Protein AF-A0A8T5BY74-F1 (afdb_monomer_lite)

pLDDT: mean 81.51, std 11.39, range [43.44, 98.25]

Structure (mmCIF, N/CA/C/O backbone):
data_AF-A0A8T5BY74-F1
#
_entry.id   AF-A0A8T5BY74-F1
#
loop_
_atom_site.group_PDB
_atom_site.id
_atom_site.type_symbol
_atom_site.label_atom_id
_atom_site.label_alt_id
_atom_site.label_comp_id
_atom_site.label_asym_id
_atom_site.label_entity_id
_atom_site.label_seq_id
_atom_site.pdbx_PDB_ins_code
_atom_site.Cartn_x
_atom_site.Cartn_y
_atom_site.Cartn_z
_atom_site.occupancy
_atom_site.B_iso_or_equiv
_atom_site.auth_seq_id
_atom_site.auth_comp_id
_atom_site.auth_asym_id
_atom_site.auth_atom_id
_atom_site.pdbx_PDB_model_num
ATOM 1 N N . MET A 1 1 ? 31.530 -1.130 -23.201 1.00 43.44 1 MET A N 1
ATOM 2 C CA . MET A 1 1 ? 31.384 -1.283 -21.734 1.00 43.44 1 MET A CA 1
ATOM 3 C C . MET A 1 1 ? 31.550 0.084 -21.068 1.00 43.44 1 MET A C 1
ATOM 5 O O . MET A 1 1 ? 32.657 0.425 -20.696 1.00 43.44 1 MET A O 1
ATOM 9 N N . ALA A 1 2 ? 30.487 0.892 -20.989 1.00 47.28 2 ALA A N 1
ATOM 10 C CA . ALA A 1 2 ? 30.452 2.172 -20.257 1.00 47.28 2 ALA A CA 1
ATOM 11 C C . ALA A 1 2 ? 28.997 2.689 -20.201 1.00 47.28 2 ALA A C 1
ATOM 13 O O . ALA A 1 2 ? 28.669 3.710 -20.785 1.00 47.28 2 ALA A O 1
ATOM 14 N N . CYS A 1 3 ? 28.079 1.922 -19.606 1.00 51.38 3 CYS A N 1
ATOM 15 C CA . CYS A 1 3 ? 26.675 2.336 -19.455 1.00 51.38 3 CYS A CA 1
ATOM 16 C C . CYS A 1 3 ? 26.041 1.617 -18.252 1.00 51.38 3 CYS A C 1
ATOM 18 O O . CYS A 1 3 ? 25.135 0.809 -18.388 1.00 51.38 3 CYS A O 1
ATOM 20 N N . LYS A 1 4 ? 26.619 1.789 -17.059 1.00 53.38 4 LYS A N 1
ATOM 21 C CA . LYS A 1 4 ? 26.034 1.299 -15.788 1.00 53.38 4 LYS A CA 1
ATOM 22 C C . LYS A 1 4 ? 25.984 2.391 -14.717 1.00 53.38 4 LYS A C 1
ATOM 24 O O . LYS A 1 4 ? 25.141 2.353 -13.830 1.00 53.38 4 LYS A O 1
ATOM 29 N N . THR A 1 5 ? 26.841 3.401 -14.845 1.00 56.97 5 THR A N 1
ATOM 30 C CA . THR A 1 5 ? 26.922 4.566 -13.963 1.00 56.97 5 THR A CA 1
ATOM 31 C C . THR A 1 5 ? 25.693 5.490 -13.970 1.00 56.97 5 THR A C 1
ATOM 33 O O . THR A 1 5 ? 25.356 5.949 -12.881 1.00 56.97 5 THR A O 1
ATOM 36 N N . PRO A 1 6 ? 24.960 5.742 -15.082 1.00 63.72 6 PRO A N 1
ATOM 37 C CA . PRO A 1 6 ? 23.788 6.622 -15.013 1.00 63.72 6 PRO A CA 1
ATOM 38 C C . PRO A 1 6 ? 22.582 5.941 -14.346 1.00 63.72 6 PRO A C 1
ATOM 40 O O . PRO A 1 6 ? 21.862 6.579 -13.588 1.00 63.72 6 PRO A O 1
ATOM 43 N N . ILE A 1 7 ? 22.398 4.632 -14.554 1.00 63.94 7 ILE A N 1
ATOM 44 C CA . ILE A 1 7 ? 21.253 3.869 -14.024 1.00 63.94 7 ILE A CA 1
ATOM 45 C C . ILE A 1 7 ? 21.339 3.744 -12.497 1.00 63.94 7 ILE A C 1
ATOM 47 O O . ILE A 1 7 ? 20.352 3.976 -11.806 1.00 63.94 7 ILE A O 1
ATOM 51 N N . ILE A 1 8 ? 22.522 3.431 -11.956 1.00 68.75 8 ILE A N 1
ATOM 52 C CA . ILE A 1 8 ? 22.713 3.290 -10.503 1.00 68.75 8 ILE A CA 1
ATOM 53 C C . ILE A 1 8 ? 22.487 4.628 -9.792 1.00 68.75 8 ILE A C 1
ATOM 55 O O . ILE A 1 8 ? 21.846 4.656 -8.746 1.00 68.75 8 ILE A O 1
ATOM 59 N N . LEU A 1 9 ? 22.967 5.735 -10.369 1.00 72.81 9 LEU A N 1
ATOM 60 C CA . LEU A 1 9 ? 22.796 7.066 -9.789 1.00 72.81 9 LEU A CA 1
ATOM 61 C C . LEU A 1 9 ? 21.322 7.503 -9.790 1.00 72.81 9 LEU A C 1
ATOM 63 O O . LEU A 1 9 ? 20.837 8.007 -8.781 1.00 72.81 9 LEU A O 1
ATOM 67 N N . VAL A 1 10 ? 20.598 7.248 -10.886 1.00 71.19 10 VAL A N 1
ATOM 68 C CA . VAL A 1 10 ? 19.154 7.520 -10.989 1.00 71.19 10 VAL A CA 1
ATOM 69 C C . VAL A 1 10 ? 18.355 6.651 -10.016 1.00 71.19 10 VAL A C 1
ATOM 71 O O . VAL A 1 10 ? 17.461 7.155 -9.344 1.00 71.19 10 VAL A O 1
ATOM 74 N N . ALA A 1 11 ? 18.699 5.369 -9.877 1.00 73.56 11 ALA A N 1
ATOM 75 C CA . ALA A 1 11 ? 18.045 4.477 -8.924 1.00 73.56 11 ALA A CA 1
ATOM 76 C C . ALA A 1 11 ? 18.277 4.915 -7.467 1.00 73.56 11 ALA A C 1
A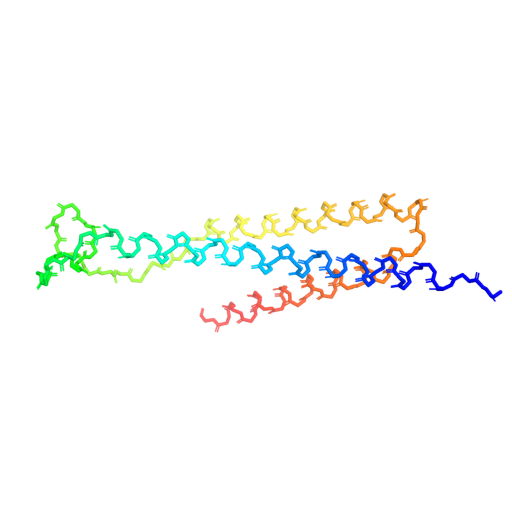TOM 78 O O . ALA A 1 11 ? 17.344 4.894 -6.668 1.00 73.56 11 ALA A O 1
ATOM 79 N N . LEU A 1 12 ? 19.496 5.349 -7.122 1.00 78.94 12 LEU A N 1
ATOM 80 C CA . LEU A 1 12 ? 19.809 5.872 -5.788 1.00 78.94 12 LEU A CA 1
ATOM 81 C C . LEU A 1 12 ? 19.064 7.178 -5.492 1.00 78.94 12 LEU A C 1
ATOM 83 O O . LEU A 1 12 ? 18.553 7.342 -4.386 1.00 78.94 12 LEU A O 1
ATOM 87 N N . ALA A 1 13 ? 18.981 8.082 -6.470 1.00 81.00 13 ALA A N 1
ATOM 88 C CA . ALA A 1 13 ? 18.226 9.323 -6.341 1.00 81.00 13 ALA A CA 1
ATOM 89 C C . ALA A 1 13 ? 16.727 9.044 -6.143 1.00 81.00 13 ALA A C 1
ATOM 91 O O . ALA A 1 13 ? 16.139 9.545 -5.190 1.00 81.00 13 ALA A O 1
ATOM 92 N N . ALA A 1 14 ? 16.138 8.159 -6.954 1.00 77.12 14 ALA A N 1
ATOM 93 C CA . ALA A 1 14 ? 14.734 7.772 -6.827 1.00 77.12 14 ALA A CA 1
ATOM 94 C C . ALA A 1 14 ? 14.431 7.088 -5.481 1.00 77.12 14 ALA A C 1
ATOM 96 O O . ALA A 1 14 ? 13.391 7.337 -4.873 1.00 77.12 14 ALA A O 1
ATOM 97 N N . LEU A 1 15 ? 15.346 6.250 -4.980 1.00 85.94 15 LEU A N 1
ATOM 98 C CA . LEU A 1 15 ? 15.229 5.646 -3.650 1.00 85.94 15 LEU A CA 1
ATOM 99 C C . LEU A 1 15 ? 15.289 6.696 -2.536 1.00 85.94 15 LEU A C 1
ATOM 101 O O . LEU A 1 15 ? 14.528 6.599 -1.575 1.00 85.94 15 LEU A O 1
ATOM 105 N N . ALA A 1 16 ? 16.164 7.696 -2.662 1.00 90.50 16 ALA A N 1
ATOM 106 C CA . ALA A 1 16 ? 16.264 8.785 -1.698 1.00 90.50 16 ALA A CA 1
ATOM 107 C C . ALA A 1 16 ? 14.994 9.649 -1.686 1.00 90.50 16 ALA A C 1
ATOM 109 O O . ALA A 1 16 ? 14.479 9.953 -0.611 1.00 90.50 16 ALA A O 1
ATOM 110 N N . GLU A 1 17 ? 14.449 9.987 -2.858 1.00 89.31 17 GLU A N 1
ATOM 111 C CA . GLU A 1 17 ? 13.188 10.725 -2.976 1.00 89.31 17 GLU A CA 1
ATOM 112 C C . GLU A 1 17 ? 12.008 9.933 -2.405 1.00 89.31 17 GLU A C 1
ATOM 114 O O . GLU A 1 17 ? 11.217 10.476 -1.634 1.00 89.31 17 GLU A O 1
ATOM 119 N N . LEU A 1 18 ? 11.916 8.634 -2.713 1.00 90.50 18 LEU A N 1
ATOM 120 C CA . LEU A 1 18 ? 10.857 7.769 -2.194 1.00 90.50 18 LEU A CA 1
ATOM 121 C C . LEU A 1 18 ? 10.942 7.624 -0.669 1.00 90.50 18 LEU A C 1
ATOM 123 O O . LEU A 1 18 ? 9.925 7.715 0.021 1.00 90.50 18 LEU A O 1
ATOM 127 N N . ALA A 1 19 ? 12.150 7.433 -0.132 1.00 93.94 19 ALA A N 1
ATOM 128 C CA . ALA A 1 19 ? 12.377 7.357 1.307 1.00 93.94 19 ALA A CA 1
ATOM 129 C C . ALA A 1 19 ? 12.013 8.676 1.998 1.00 93.94 19 ALA A C 1
ATOM 131 O O . ALA A 1 19 ? 11.335 8.664 3.027 1.00 93.94 19 ALA A O 1
ATOM 132 N N . LEU A 1 20 ? 12.404 9.813 1.414 1.00 96.06 20 LEU A N 1
ATOM 133 C CA . LEU A 1 20 ? 12.058 11.131 1.933 1.00 96.06 20 LEU A CA 1
ATOM 134 C C . LEU A 1 20 ? 10.541 11.344 1.933 1.00 96.06 20 LEU A C 1
ATOM 136 O O . LEU A 1 20 ? 9.985 11.727 2.960 1.00 96.06 20 LEU A O 1
ATOM 140 N N . ALA A 1 21 ? 9.861 11.045 0.824 1.00 94.44 21 ALA A N 1
ATOM 141 C CA . ALA A 1 21 ? 8.410 11.164 0.718 1.00 94.44 21 ALA A CA 1
ATOM 142 C C . ALA A 1 21 ? 7.694 10.296 1.765 1.00 94.44 21 ALA A C 1
ATOM 144 O O . ALA A 1 21 ? 6.790 10.769 2.453 1.00 94.44 21 ALA A O 1
ATOM 145 N N . PHE A 1 22 ? 8.138 9.051 1.947 1.00 96.12 22 PHE A N 1
ATOM 146 C CA . PHE A 1 22 ? 7.589 8.142 2.951 1.00 96.12 22 PHE A CA 1
ATOM 147 C C . PHE A 1 22 ? 7.761 8.678 4.381 1.00 96.12 22 PHE A C 1
ATOM 149 O O . PHE A 1 22 ? 6.806 8.692 5.161 1.00 96.12 22 PHE A O 1
ATOM 156 N N . ILE A 1 23 ? 8.955 9.181 4.712 1.00 97.75 23 ILE A N 1
ATOM 157 C CA . ILE A 1 23 ? 9.252 9.788 6.016 1.00 97.75 23 ILE A CA 1
ATOM 158 C C . ILE A 1 23 ? 8.362 11.011 6.259 1.00 97.75 23 ILE A 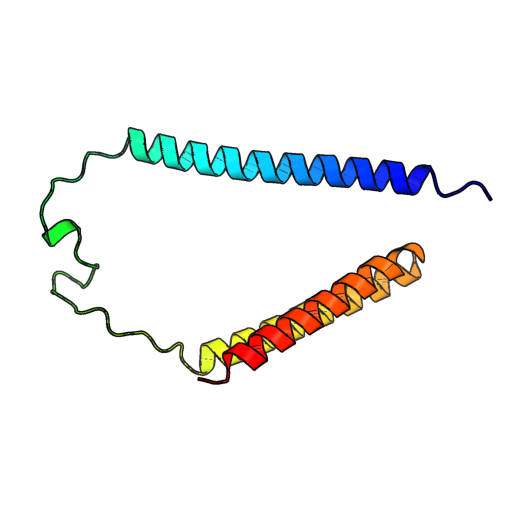C 1
ATOM 160 O O . ILE A 1 23 ? 7.782 11.139 7.338 1.00 97.75 23 ILE A O 1
ATOM 164 N N . VAL A 1 24 ? 8.207 11.881 5.258 1.00 97.94 24 VAL A N 1
ATOM 165 C CA . VAL A 1 24 ? 7.354 13.074 5.345 1.00 97.94 24 VAL A CA 1
ATOM 166 C C . VAL A 1 24 ? 5.896 12.689 5.587 1.00 97.94 24 VAL A C 1
ATOM 168 O O . VAL A 1 24 ? 5.274 13.244 6.488 1.00 97.94 24 VAL A O 1
ATOM 171 N N . VAL A 1 25 ? 5.353 11.706 4.862 1.00 97.69 25 VAL A N 1
ATOM 172 C CA . VAL A 1 25 ? 3.964 11.247 5.050 1.00 97.69 25 VAL A CA 1
ATOM 173 C C . VAL A 1 25 ? 3.737 10.713 6.467 1.00 97.69 25 VAL A C 1
ATOM 175 O O . VAL A 1 25 ? 2.727 11.046 7.095 1.00 97.69 25 VAL A O 1
ATOM 178 N N . ILE A 1 26 ? 4.678 9.932 7.005 1.00 97.94 26 ILE A N 1
ATOM 179 C CA . ILE A 1 26 ? 4.599 9.430 8.384 1.00 97.94 26 ILE A CA 1
ATOM 180 C C . ILE A 1 26 ? 4.666 10.579 9.389 1.00 97.94 26 ILE A C 1
ATOM 182 O O . ILE A 1 26 ? 3.839 10.637 10.299 1.00 97.94 26 ILE A O 1
ATOM 186 N N . LEU A 1 27 ? 5.613 11.506 9.220 1.00 98.25 27 LEU A N 1
ATOM 187 C CA . LEU A 1 27 ? 5.762 12.673 10.089 1.00 98.25 27 LEU A CA 1
ATOM 188 C C . LEU A 1 27 ? 4.502 13.534 10.085 1.00 98.25 27 LEU A C 1
ATOM 190 O O . LEU A 1 27 ? 3.991 13.861 11.150 1.00 98.25 27 LEU A O 1
ATOM 194 N N . CYS A 1 28 ? 3.957 13.853 8.911 1.00 98.06 28 CYS A N 1
ATOM 195 C CA . CYS A 1 28 ? 2.715 14.608 8.789 1.00 98.06 28 CYS A CA 1
ATOM 196 C C . CYS A 1 28 ? 1.549 13.885 9.473 1.00 98.06 28 CYS A C 1
ATOM 198 O O . CYS A 1 28 ? 0.808 14.506 10.232 1.00 98.06 28 CYS A O 1
ATOM 200 N N . SER A 1 29 ? 1.414 12.573 9.267 1.00 97.56 29 SER A N 1
ATOM 201 C CA . SER A 1 29 ? 0.356 11.771 9.896 1.00 97.56 29 SER A CA 1
ATOM 202 C C . SER A 1 29 ? 0.479 11.762 11.423 1.00 97.56 29 SER A C 1
ATOM 204 O O . SER A 1 29 ? -0.514 11.948 12.128 1.00 97.56 29 SER A O 1
ATOM 206 N N . LEU A 1 30 ? 1.700 11.610 11.944 1.00 98.06 30 LEU A N 1
ATOM 207 C CA . LEU A 1 30 ? 1.987 11.680 13.377 1.00 98.06 30 LEU A CA 1
ATOM 208 C C . LEU A 1 30 ? 1.711 13.068 13.946 1.00 98.06 30 LEU A C 1
ATOM 210 O O . LEU A 1 30 ? 1.106 13.170 15.007 1.00 98.06 30 LEU A O 1
ATOM 214 N N . LEU A 1 31 ? 2.112 14.131 13.250 1.00 98.25 31 LEU A N 1
ATOM 215 C CA . LEU A 1 31 ? 1.845 15.500 13.681 1.00 98.25 31 LEU A CA 1
ATOM 216 C C . LEU A 1 31 ? 0.344 15.759 13.774 1.00 98.25 31 LEU A C 1
ATOM 218 O O . LEU A 1 31 ? -0.113 16.247 14.802 1.00 98.25 31 LEU A O 1
ATOM 222 N N . ILE A 1 32 ? -0.432 15.371 12.758 1.00 97.69 32 ILE A N 1
ATOM 223 C CA . ILE A 1 32 ? -1.897 15.496 12.781 1.00 97.69 32 ILE A CA 1
ATOM 224 C C . ILE A 1 32 ? -2.479 14.723 13.969 1.00 97.69 32 ILE A C 1
ATOM 226 O O . ILE A 1 32 ? -3.315 15.255 14.699 1.00 97.69 32 ILE A O 1
ATOM 230 N N . TYR A 1 33 ? -2.013 13.494 14.202 1.00 97.31 33 TYR A N 1
ATOM 231 C CA . TYR A 1 33 ? -2.467 12.671 15.320 1.00 97.31 33 TYR A CA 1
ATOM 232 C C . TYR A 1 33 ? -2.147 13.303 16.683 1.00 97.31 33 TYR A C 1
ATOM 234 O O . TYR A 1 33 ? -3.019 13.394 17.545 1.00 97.31 33 TYR A O 1
ATOM 242 N N . VAL A 1 34 ? -0.915 13.778 16.874 1.00 97.69 34 VAL A N 1
ATOM 243 C CA . VAL A 1 34 ? -0.451 14.404 18.120 1.00 97.69 34 VAL A CA 1
ATOM 244 C C . VAL A 1 34 ? -1.187 15.717 18.369 1.00 97.69 34 VAL A C 1
ATOM 246 O O . VAL A 1 34 ? -1.683 15.930 19.470 1.00 97.69 34 VAL A O 1
ATOM 249 N N . ILE A 1 35 ? -1.328 16.569 17.353 1.00 97.69 35 ILE A N 1
ATOM 250 C CA . ILE A 1 35 ? -2.089 17.820 17.451 1.00 97.69 35 ILE A CA 1
ATOM 251 C C . ILE A 1 35 ? -3.550 17.523 17.810 1.00 97.69 35 ILE A C 1
ATOM 253 O O . ILE A 1 35 ? -4.088 18.132 18.734 1.00 97.69 35 ILE A O 1
ATOM 257 N N . GLY A 1 36 ? -4.173 16.549 17.139 1.00 95.88 36 GLY A N 1
ATOM 258 C CA . GLY A 1 36 ? -5.530 16.103 17.451 1.00 95.88 36 GLY A CA 1
ATOM 259 C C . GLY A 1 36 ? -5.660 15.591 18.884 1.00 95.88 36 GLY A C 1
ATOM 260 O O . GLY A 1 36 ? -6.617 15.929 19.572 1.00 95.88 36 GLY A O 1
ATOM 261 N N . TRP A 1 37 ? -4.672 14.840 19.371 1.00 93.88 37 TRP A N 1
ATOM 262 C CA . TRP A 1 37 ? -4.639 14.340 20.743 1.00 93.88 37 TRP A CA 1
ATOM 263 C C . TRP A 1 37 ? -4.462 15.451 21.788 1.00 93.88 37 TRP A C 1
ATOM 265 O O . TRP A 1 37 ? -5.118 15.410 22.827 1.00 93.88 37 TRP A O 1
ATOM 275 N N . LEU A 1 38 ? -3.622 16.457 21.515 1.00 95.69 38 LEU A N 1
ATOM 276 C CA . LEU A 1 38 ? -3.400 17.599 22.410 1.00 95.69 38 LEU A CA 1
ATOM 277 C C . LEU A 1 38 ? -4.618 18.529 22.484 1.00 95.69 38 LEU A C 1
ATOM 279 O O . LEU A 1 38 ? -4.924 19.046 23.556 1.00 95.69 38 LEU A O 1
ATOM 283 N N . LEU A 1 39 ? -5.294 18.754 21.354 1.00 95.69 39 LEU A N 1
ATOM 284 C CA . LEU A 1 39 ? -6.475 19.618 21.268 1.00 95.69 39 LEU A CA 1
ATOM 285 C C . LEU A 1 39 ? -7.760 18.916 21.728 1.00 95.69 39 LEU A C 1
ATOM 287 O O . LEU A 1 39 ? -8.734 19.589 22.069 1.00 95.69 39 LEU A O 1
ATOM 291 N N . ALA A 1 40 ? -7.792 17.581 21.728 1.00 91.06 40 ALA A N 1
ATOM 292 C CA . ALA A 1 40 ? -8.982 16.829 22.097 1.00 91.06 40 ALA A CA 1
ATOM 293 C C . ALA A 1 40 ? -9.366 17.062 23.572 1.00 91.06 40 ALA A C 1
ATOM 295 O O . ALA A 1 40 ? -8.523 16.964 24.471 1.00 91.06 40 ALA A O 1
ATOM 296 N N . PRO A 1 41 ? -10.659 17.298 23.867 1.00 87.62 41 PRO A N 1
ATOM 297 C CA . PRO A 1 41 ? -11.122 17.373 25.242 1.00 87.62 41 PRO A CA 1
ATOM 298 C C . PRO A 1 41 ? -10.906 16.018 25.922 1.00 87.62 41 PRO A C 1
ATOM 300 O O . PRO A 1 41 ? -11.280 14.971 25.389 1.00 87.62 41 PRO A O 1
ATOM 303 N N . LYS A 1 42 ? -10.324 16.026 27.127 1.00 82.44 42 LYS A N 1
ATOM 304 C CA . LYS A 1 42 ? -10.125 14.801 27.912 1.00 82.44 42 LYS A CA 1
ATOM 305 C C . LYS A 1 42 ? -11.471 14.097 28.099 1.00 82.44 42 LYS A C 1
ATOM 307 O O . LYS A 1 42 ? -12.371 14.630 28.750 1.00 82.44 42 LYS A O 1
ATOM 312 N N . SER A 1 43 ? -11.620 12.893 27.546 1.00 74.38 43 SER A N 1
ATOM 313 C CA . SER A 1 43 ? -12.855 12.131 27.720 1.00 74.38 43 SER A CA 1
ATOM 314 C C . SER A 1 43 ? -13.013 11.754 29.195 1.00 74.38 43 SER A C 1
ATOM 316 O O . SER A 1 43 ? -12.139 11.100 29.768 1.00 74.38 43 SER A O 1
ATOM 318 N N . GLY A 1 44 ? -14.128 12.145 29.817 1.00 72.88 44 GLY A N 1
ATOM 319 C CA . GLY A 1 44 ? -14.490 11.662 31.153 1.00 72.88 44 GLY A CA 1
ATOM 320 C C . GLY A 1 44 ? -14.478 10.128 31.208 1.00 72.88 44 GLY A C 1
ATOM 321 O O . GLY A 1 44 ? -14.902 9.480 30.253 1.00 72.88 44 GLY A O 1
ATOM 322 N N . LYS A 1 45 ? -13.985 9.554 32.312 1.00 72.38 45 LYS A N 1
ATOM 323 C CA . LYS A 1 45 ? -13.814 8.103 32.520 1.00 72.38 45 LYS A CA 1
ATOM 324 C C . LYS A 1 45 ? -15.146 7.365 32.759 1.00 72.38 45 LYS A C 1
ATOM 326 O O . LYS A 1 45 ? -15.223 6.544 33.667 1.00 72.38 45 LYS A O 1
ATOM 331 N N . SER A 1 46 ? -16.208 7.666 32.011 1.00 75.88 46 SER A N 1
ATOM 332 C CA . SER A 1 46 ? -17.432 6.869 32.104 1.00 75.88 46 SER A CA 1
ATOM 333 C C . SER A 1 46 ? -17.268 5.590 31.288 1.00 75.88 46 SER A C 1
ATOM 335 O O . SER A 1 46 ? -16.845 5.625 30.132 1.00 75.88 46 SER A O 1
ATOM 337 N N . GLU A 1 47 ? -17.600 4.453 31.895 1.00 75.12 47 GLU A N 1
ATOM 338 C CA . GLU A 1 47 ? -17.554 3.144 31.232 1.00 75.12 47 GLU A CA 1
ATOM 339 C C . GLU A 1 47 ? -18.449 3.115 29.981 1.00 75.12 47 GLU A C 1
ATOM 341 O O . GLU A 1 47 ? -18.115 2.459 29.003 1.00 75.12 47 GLU A O 1
ATOM 346 N N . GLU A 1 48 ? -19.508 3.932 29.945 1.00 74.38 48 GLU A N 1
ATOM 347 C CA . GLU A 1 48 ? -20.386 4.086 28.780 1.00 74.38 48 GLU A CA 1
ATOM 348 C C . GLU A 1 48 ? -19.701 4.697 27.550 1.00 74.38 48 GLU A C 1
ATOM 350 O O . GLU A 1 48 ? -20.027 4.321 26.429 1.00 74.38 48 GLU A O 1
ATOM 355 N N . LYS A 1 49 ? -18.715 5.590 27.722 1.00 74.62 49 LYS A N 1
ATOM 356 C CA . LYS A 1 49 ? -17.990 6.206 26.590 1.00 74.62 49 LYS A CA 1
ATOM 357 C C . LYS A 1 49 ? -17.015 5.251 25.905 1.00 74.62 49 LYS A C 1
ATOM 359 O O . LYS A 1 49 ? -16.573 5.533 24.797 1.00 74.62 49 LYS A O 1
ATOM 364 N N . LYS A 1 50 ? -16.651 4.154 26.574 1.00 79.88 50 LYS A N 1
ATOM 365 C CA . LYS A 1 50 ? -15.757 3.120 26.036 1.00 79.88 50 LYS A CA 1
ATOM 366 C C . LYS A 1 50 ? -16.517 1.996 25.333 1.00 79.88 50 LYS A C 1
ATOM 368 O O . LYS A 1 50 ? -15.883 1.131 24.733 1.00 79.88 50 LYS A O 1
ATOM 373 N N . LEU A 1 51 ? -17.847 1.975 25.438 1.00 83.31 51 LEU A N 1
ATOM 374 C CA . LEU A 1 51 ? -18.660 0.962 24.783 1.00 83.31 51 LEU A CA 1
ATOM 375 C C . LEU A 1 51 ? -18.700 1.216 23.268 1.00 83.31 51 LEU A C 1
ATOM 377 O O . LEU A 1 51 ? -18.713 2.372 22.836 1.00 83.31 51 LEU A O 1
ATOM 381 N N . PRO A 1 52 ? -18.717 0.152 22.447 1.00 82.75 52 PRO A N 1
ATOM 382 C CA . PRO A 1 52 ? -18.887 0.289 21.009 1.00 82.75 52 PRO A CA 1
ATOM 383 C C . PRO A 1 52 ? -20.214 0.984 20.696 1.00 82.75 52 PRO A C 1
ATOM 385 O O . PRO A 1 52 ? -21.223 0.763 21.370 1.00 82.75 52 PRO A O 1
ATOM 388 N N . TYR A 1 53 ? -20.216 1.815 19.654 1.00 83.56 53 TYR A N 1
ATOM 389 C CA . TYR A 1 53 ? -21.436 2.478 19.214 1.00 83.56 53 TYR A CA 1
ATOM 390 C C . TYR A 1 53 ? -22.451 1.437 18.735 1.00 83.56 53 TYR A C 1
ATOM 392 O O . TYR A 1 53 ? -22.221 0.740 17.748 1.00 83.56 53 TYR A O 1
ATOM 400 N N . ALA A 1 54 ? -23.581 1.354 19.427 1.00 83.12 54 ALA A N 1
ATOM 401 C CA . ALA A 1 54 ? -24.695 0.497 19.048 1.00 83.12 54 ALA A CA 1
ATOM 402 C C . ALA A 1 54 ? -26.034 1.144 19.419 1.00 83.12 54 ALA A C 1
ATOM 404 O O . ALA A 1 54 ? -26.816 0.589 20.178 1.00 83.12 54 ALA A O 1
ATOM 405 N N . CYS A 1 55 ? -26.273 2.363 18.924 1.00 83.19 55 CYS A N 1
ATOM 406 C CA . CYS A 1 55 ? -27.524 3.106 19.145 1.00 83.19 55 CYS A CA 1
ATOM 407 C C . CYS A 1 55 ? -27.936 3.248 20.631 1.00 83.19 55 CYS A C 1
ATOM 409 O O . CYS A 1 55 ? -29.118 3.347 20.938 1.00 83.19 55 CYS A O 1
ATOM 411 N N . GLY A 1 56 ? -26.963 3.265 21.553 1.00 82.19 56 GLY A N 1
ATOM 412 C CA . GLY A 1 56 ? -27.195 3.325 23.004 1.00 82.19 56 GLY A CA 1
ATOM 413 C C . GLY A 1 56 ? -27.391 1.965 23.687 1.00 82.19 56 GLY A C 1
ATOM 414 O O . GLY A 1 56 ? -27.478 1.907 24.910 1.00 82.19 56 GLY A O 1
ATOM 4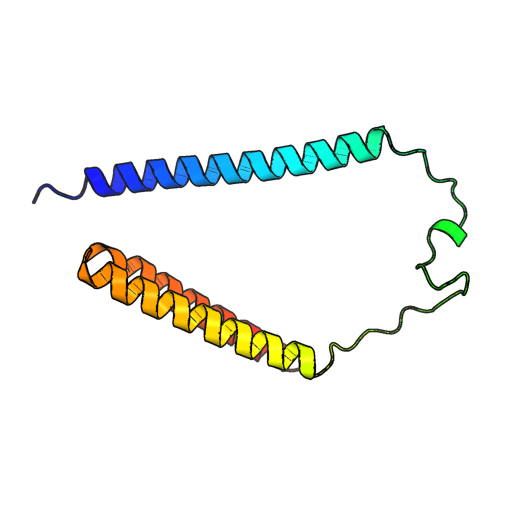15 N N . GLU A 1 57 ? -27.411 0.869 22.930 1.00 82.00 57 GLU A N 1
ATOM 416 C CA . GLU A 1 57 ? -27.548 -0.487 23.453 1.00 82.00 57 GLU A CA 1
ATOM 417 C C . GLU A 1 57 ? -26.185 -1.122 23.768 1.00 82.00 57 GLU A C 1
ATOM 419 O O . GLU A 1 57 ? -25.178 -0.894 23.091 1.00 82.00 57 GLU A O 1
ATOM 424 N N . ARG A 1 58 ? -26.134 -1.952 24.815 1.00 81.12 58 ARG A N 1
ATOM 425 C CA . ARG A 1 58 ? -24.919 -2.690 25.179 1.00 81.12 58 ARG A CA 1
ATOM 426 C C . ARG A 1 58 ? -24.789 -3.917 24.289 1.00 81.12 58 ARG A C 1
ATOM 428 O O . ARG A 1 58 ? -25.377 -4.957 24.568 1.00 81.12 58 ARG A O 1
ATOM 435 N N . THR A 1 59 ? -23.996 -3.804 23.229 1.00 76.19 59 THR A N 1
ATOM 436 C CA . THR A 1 59 ? -23.752 -4.929 22.323 1.00 76.19 59 THR A CA 1
ATOM 437 C C . THR A 1 59 ? -22.475 -5.677 22.672 1.00 76.19 59 THR A C 1
ATOM 439 O O . THR A 1 59 ? -21.438 -5.100 23.000 1.00 76.19 59 THR A O 1
ATOM 442 N N . ILE A 1 60 ? -22.552 -7.002 22.579 1.00 78.38 60 ILE A N 1
ATOM 443 C CA . ILE A 1 60 ? -21.380 -7.869 22.601 1.00 78.38 60 ILE A CA 1
ATOM 444 C C . ILE A 1 60 ? -20.908 -7.969 21.153 1.00 78.38 60 ILE A C 1
ATOM 446 O O . ILE A 1 60 ? -21.645 -8.458 20.295 1.00 78.38 60 ILE A O 1
ATOM 450 N N . LEU A 1 61 ? -19.692 -7.497 20.872 1.00 76.06 61 LEU A N 1
ATOM 451 C CA . LEU A 1 61 ? -19.086 -7.612 19.547 1.00 76.06 61 LEU A CA 1
ATOM 452 C C . LEU A 1 61 ? -18.938 -9.097 19.188 1.00 76.06 61 LEU A C 1
ATOM 454 O O . LEU A 1 61 ? -18.018 -9.786 19.629 1.00 76.06 61 LEU A O 1
ATOM 458 N N . ARG A 1 62 ? -19.875 -9.610 18.388 1.00 74.88 62 ARG A N 1
ATOM 459 C CA . ARG A 1 62 ? -19.783 -10.945 17.799 1.00 74.88 62 ARG A CA 1
ATOM 460 C C . ARG A 1 62 ? -18.678 -10.912 16.745 1.00 74.88 62 ARG A C 1
ATOM 462 O O . ARG A 1 62 ? -18.610 -9.982 15.945 1.00 74.88 62 ARG A O 1
ATOM 469 N N . LYS A 1 63 ? -17.833 -11.944 16.717 1.00 75.81 63 LYS A N 1
ATOM 470 C CA . LYS A 1 63 ? -16.810 -12.118 15.679 1.00 75.81 63 LYS A CA 1
ATOM 471 C C . LYS A 1 63 ? -17.472 -12.058 14.297 1.00 75.81 63 LYS A C 1
ATOM 473 O O . LYS A 1 63 ? -18.246 -12.948 13.946 1.00 75.81 63 LYS A O 1
ATOM 478 N N . ILE A 1 64 ? -17.181 -11.002 13.541 1.00 72.94 64 ILE A N 1
ATOM 479 C CA . ILE A 1 64 ? -17.655 -10.842 12.168 1.00 72.94 64 ILE A CA 1
ATOM 480 C C . ILE A 1 64 ? -16.865 -11.832 11.319 1.00 72.94 64 ILE A C 1
ATOM 482 O O . ILE A 1 64 ? -15.642 -11.735 11.221 1.00 72.94 64 ILE A O 1
ATOM 486 N N . ASN A 1 65 ? -17.558 -12.810 10.740 1.00 75.31 65 ASN A N 1
ATOM 487 C CA . ASN A 1 65 ? -16.967 -13.659 9.720 1.00 75.31 65 ASN A CA 1
ATOM 488 C C . ASN A 1 65 ? -17.107 -12.911 8.386 1.00 75.31 65 ASN A C 1
ATOM 490 O O . ASN A 1 65 ? -18.249 -12.671 7.977 1.00 75.31 65 ASN A O 1
ATOM 494 N N . PRO A 1 66 ? -16.011 -12.459 7.746 1.00 72.12 66 PRO A N 1
ATOM 495 C CA . PRO A 1 66 ? -16.107 -11.753 6.476 1.00 72.12 66 PRO A CA 1
ATOM 496 C C . PRO A 1 66 ? -16.877 -12.625 5.482 1.00 72.12 66 PRO A C 1
ATOM 498 O O . PRO A 1 66 ? -16.527 -13.778 5.239 1.00 72.12 66 PRO A O 1
ATOM 501 N N . GLY A 1 67 ? -17.977 -12.088 4.954 1.00 74.81 67 GLY A N 1
ATOM 502 C CA . GLY A 1 67 ? -18.856 -12.846 4.070 1.00 74.81 67 GLY A CA 1
ATOM 503 C C . GLY A 1 67 ? -18.128 -13.307 2.805 1.00 74.81 67 GLY A C 1
ATOM 504 O O . GLY A 1 67 ? -17.202 -12.649 2.327 1.00 74.81 67 GLY A O 1
ATOM 505 N N . VAL A 1 68 ? -18.601 -14.405 2.208 1.00 73.62 68 VAL A N 1
ATOM 506 C CA . VAL A 1 68 ? -18.032 -15.000 0.980 1.00 73.62 68 VAL A CA 1
ATOM 507 C C . VAL A 1 68 ? -17.905 -13.973 -0.161 1.00 73.62 68 VAL A C 1
ATOM 509 O O . VAL A 1 68 ? -17.003 -14.067 -0.991 1.00 73.62 68 VAL A O 1
ATOM 512 N N . ASN A 1 69 ? -18.770 -12.953 -0.188 1.00 81.38 69 ASN A N 1
ATOM 513 C CA . ASN A 1 69 ? -18.729 -11.880 -1.184 1.00 81.38 69 ASN A CA 1
ATOM 514 C C . ASN A 1 69 ? -17.466 -11.009 -1.097 1.00 81.38 69 ASN A C 1
ATOM 516 O O . ASN A 1 69 ? -16.918 -10.662 -2.141 1.00 81.38 69 ASN A O 1
ATOM 520 N N . LEU A 1 70 ? -16.968 -10.698 0.106 1.00 80.88 70 LEU A N 1
ATOM 521 C CA . LEU A 1 70 ? -15.750 -9.894 0.259 1.00 80.88 70 LEU A CA 1
ATOM 522 C C . LEU A 1 70 ? -14.527 -10.658 -0.261 1.00 80.88 70 LEU A C 1
ATOM 524 O O . LEU A 1 70 ? -13.681 -10.092 -0.947 1.00 80.88 70 LEU A O 1
ATOM 528 N N . TYR A 1 71 ? -14.481 -11.965 0.001 1.00 80.75 71 TYR A N 1
ATOM 529 C CA . TYR A 1 71 ? -13.421 -12.837 -0.498 1.00 80.75 71 TYR A CA 1
ATOM 530 C C . TYR A 1 71 ? -13.417 -12.919 -2.031 1.00 80.75 71 TYR A C 1
ATOM 532 O O . TYR A 1 71 ? -12.366 -12.788 -2.655 1.00 80.75 71 TYR A O 1
ATOM 540 N N . LYS A 1 72 ? -14.598 -13.059 -2.651 1.00 82.69 72 LYS A N 1
ATOM 541 C CA . LYS A 1 72 ? -14.738 -13.031 -4.116 1.00 82.69 72 LYS A CA 1
ATOM 542 C C . LYS A 1 72 ? -14.234 -11.713 -4.704 1.00 82.69 72 LYS A C 1
ATOM 544 O O . LYS A 1 72 ? -13.472 -11.737 -5.664 1.00 82.69 72 LYS A O 1
ATOM 549 N N . PHE A 1 73 ? -14.624 -10.580 -4.117 1.00 86.25 73 PHE A N 1
ATOM 550 C CA . PHE A 1 73 ? -14.169 -9.266 -4.574 1.00 86.25 73 PHE A CA 1
ATOM 551 C C . PHE A 1 73 ? -12.647 -9.125 -4.478 1.00 86.25 73 PHE A C 1
ATOM 553 O O . PHE A 1 73 ? -12.022 -8.654 -5.421 1.00 86.25 73 PHE A O 1
ATOM 560 N N . LEU A 1 74 ? -12.042 -9.597 -3.385 1.00 84.25 74 LEU A N 1
ATOM 561 C CA . LEU A 1 74 ? -10.595 -9.531 -3.190 1.00 84.25 74 LEU A CA 1
ATOM 562 C C . LEU A 1 74 ? -9.826 -10.354 -4.234 1.00 84.25 74 LEU A C 1
ATOM 564 O O . LEU A 1 74 ? -8.807 -9.894 -4.742 1.00 84.25 74 LEU A O 1
ATOM 568 N N . ILE A 1 75 ? -10.330 -11.542 -4.592 1.00 83.75 75 ILE A N 1
ATOM 569 C CA . ILE A 1 75 ? -9.737 -12.359 -5.660 1.00 83.75 75 ILE A CA 1
ATOM 570 C C . ILE A 1 75 ? -9.817 -11.630 -7.002 1.00 83.75 75 ILE A C 1
ATOM 572 O O . ILE A 1 75 ? -8.806 -11.532 -7.695 1.00 83.75 75 ILE A O 1
ATOM 576 N N . TYR A 1 76 ? -10.991 -11.104 -7.368 1.00 87.44 76 TYR A N 1
ATOM 577 C CA . TYR A 1 76 ? -11.143 -10.373 -8.629 1.00 87.44 76 TYR A CA 1
ATOM 578 C C . TYR A 1 76 ? -10.271 -9.119 -8.673 1.00 87.44 76 TYR A C 1
ATOM 580 O O . TYR A 1 76 ? -9.644 -8.856 -9.694 1.00 87.44 76 TYR A O 1
ATOM 588 N N . PHE A 1 77 ? -10.184 -8.385 -7.563 1.00 87.06 77 PHE A N 1
ATOM 589 C CA . PHE A 1 77 ? -9.308 -7.227 -7.435 1.00 87.06 77 PHE A CA 1
ATOM 590 C C . PHE A 1 77 ? -7.842 -7.613 -7.659 1.00 87.06 77 PHE A C 1
ATOM 592 O O . PHE A 1 77 ? -7.188 -7.010 -8.498 1.00 87.06 77 PHE A O 1
ATOM 599 N N . ALA A 1 78 ? -7.348 -8.663 -6.995 1.00 84.88 78 ALA A N 1
ATOM 600 C CA . ALA A 1 78 ? -5.968 -9.122 -7.157 1.00 84.88 78 ALA A CA 1
ATOM 601 C C . ALA A 1 78 ? -5.667 -9.634 -8.580 1.00 84.88 78 ALA A C 1
ATOM 603 O O . ALA A 1 78 ? -4.587 -9.383 -9.121 1.00 84.88 78 ALA A O 1
ATOM 604 N N . MET A 1 79 ? -6.616 -10.334 -9.214 1.00 86.75 79 MET A N 1
ATOM 605 C CA . MET A 1 79 ? -6.479 -10.779 -10.607 1.00 86.75 79 MET A CA 1
ATOM 606 C C . MET A 1 79 ? -6.417 -9.598 -11.580 1.00 86.75 79 MET A C 1
ATOM 608 O O . MET A 1 79 ? -5.554 -9.570 -12.456 1.00 86.75 79 MET A O 1
ATOM 612 N N . LEU A 1 80 ? -7.307 -8.613 -11.426 1.00 89.19 80 LEU A N 1
ATOM 613 C CA . LEU A 1 80 ? -7.317 -7.434 -12.289 1.00 89.19 80 LEU A CA 1
ATOM 614 C C . LEU A 1 80 ? -6.072 -6.572 -12.072 1.00 89.19 80 LEU A C 1
ATOM 616 O O . LEU A 1 80 ? -5.405 -6.246 -13.050 1.00 89.19 80 LEU A O 1
ATOM 620 N N . ASP A 1 81 ? -5.713 -6.282 -10.821 1.00 87.50 81 ASP A N 1
ATOM 621 C CA . ASP A 1 81 ? -4.523 -5.501 -10.461 1.00 87.50 81 ASP A CA 1
ATOM 622 C C . ASP A 1 81 ? -3.250 -6.101 -11.078 1.00 87.50 81 ASP A C 1
ATOM 624 O O . ASP A 1 81 ? -2.478 -5.408 -11.747 1.00 87.50 81 ASP A O 1
ATOM 628 N N . SER A 1 82 ? -3.096 -7.426 -10.983 1.00 85.38 82 SER A N 1
ATOM 629 C CA . SER A 1 82 ? -1.946 -8.113 -11.573 1.00 85.38 82 SER A CA 1
ATOM 630 C C . SER A 1 82 ? -1.938 -8.171 -13.090 1.00 85.38 82 SER A C 1
ATOM 632 O O . SER A 1 82 ? -0.880 -7.987 -13.698 1.00 85.38 82 SER A O 1
ATOM 634 N N . SER A 1 83 ? -3.098 -8.339 -13.723 1.00 86.81 83 SER A N 1
ATOM 635 C CA . SER A 1 83 ? -3.193 -8.281 -15.183 1.00 86.81 83 SER A CA 1
ATOM 636 C C . SER A 1 83 ? -2.841 -6.894 -15.737 1.00 86.81 83 SER A C 1
ATOM 638 O O . SER A 1 83 ? -2.107 -6.796 -16.721 1.00 86.81 83 SER A O 1
ATOM 640 N N . VAL A 1 84 ? -3.290 -5.817 -15.078 1.00 87.81 84 VAL A N 1
ATOM 641 C CA . VAL A 1 84 ? -3.021 -4.433 -15.496 1.00 87.81 84 VAL A CA 1
ATOM 642 C C . VAL A 1 84 ? -1.533 -4.121 -15.375 1.00 87.81 84 VAL A C 1
ATOM 644 O O . VAL A 1 84 ? -0.946 -3.573 -16.308 1.00 87.81 84 VAL A O 1
ATOM 647 N N . LEU A 1 85 ? -0.899 -4.523 -14.271 1.00 85.56 85 LEU A N 1
ATOM 648 C CA . LEU A 1 85 ? 0.538 -4.338 -14.089 1.00 85.56 85 LEU A CA 1
ATOM 649 C C . LEU A 1 85 ? 1.356 -5.162 -15.090 1.00 85.56 85 LEU A C 1
ATOM 651 O O . LEU A 1 85 ? 2.326 -4.640 -15.639 1.00 85.56 85 LEU A O 1
ATOM 655 N N . MET A 1 86 ? 0.948 -6.395 -15.417 1.00 84.12 86 MET A N 1
ATOM 656 C CA . MET A 1 86 ? 1.600 -7.168 -16.483 1.00 84.12 86 MET A CA 1
ATOM 657 C C . MET A 1 86 ? 1.530 -6.463 -17.842 1.00 84.12 86 MET A C 1
ATOM 659 O O . MET A 1 86 ? 2.547 -6.374 -18.529 1.00 84.12 86 MET A O 1
ATOM 663 N N . VAL A 1 87 ? 0.363 -5.935 -18.225 1.00 86.38 87 VAL A N 1
ATOM 664 C CA . VAL A 1 87 ? 0.203 -5.190 -19.485 1.00 86.38 87 VAL A CA 1
ATOM 665 C C . VAL A 1 87 ? 1.042 -3.911 -19.474 1.00 86.38 87 VAL A C 1
ATOM 667 O O . VAL A 1 87 ? 1.696 -3.607 -20.470 1.00 86.38 87 VAL A O 1
ATOM 670 N N . ALA A 1 88 ? 1.089 -3.193 -18.350 1.00 85.88 88 ALA A N 1
ATOM 671 C CA . ALA A 1 88 ? 1.912 -1.997 -18.204 1.00 85.88 88 ALA A CA 1
ATOM 672 C C . ALA A 1 88 ? 3.408 -2.307 -18.377 1.00 85.88 88 ALA A C 1
ATOM 674 O O . ALA A 1 88 ? 4.087 -1.647 -19.162 1.00 85.88 88 ALA A O 1
ATOM 675 N N . PHE A 1 89 ? 3.923 -3.350 -17.717 1.00 84.44 89 PHE A N 1
ATOM 676 C CA . PHE A 1 89 ? 5.316 -3.770 -17.886 1.00 84.44 89 PHE A CA 1
ATOM 677 C C . PHE A 1 89 ? 5.616 -4.246 -19.310 1.00 84.44 89 PHE A C 1
ATOM 679 O O . PHE A 1 89 ? 6.677 -3.919 -19.837 1.00 84.44 89 PHE A O 1
ATOM 686 N N . ALA A 1 90 ? 4.694 -4.966 -19.956 1.00 83.44 90 ALA A N 1
ATOM 687 C CA . ALA A 1 90 ? 4.851 -5.389 -21.347 1.00 83.44 90 ALA A CA 1
ATOM 688 C C . ALA A 1 90 ? 4.907 -4.189 -22.309 1.00 83.44 90 ALA A C 1
ATOM 690 O O . ALA A 1 90 ? 5.767 -4.144 -23.189 1.00 83.44 90 ALA A O 1
ATOM 691 N N . ALA A 1 91 ? 4.044 -3.189 -22.104 1.00 84.50 91 ALA A N 1
ATOM 692 C CA . ALA A 1 91 ? 4.047 -1.957 -22.884 1.00 84.50 91 ALA A CA 1
ATOM 693 C C . ALA A 1 91 ? 5.348 -1.162 -22.695 1.00 84.50 91 ALA A C 1
ATOM 695 O O . ALA A 1 91 ? 5.904 -0.663 -23.667 1.00 84.50 91 ALA A O 1
ATOM 696 N N . ILE A 1 92 ? 5.872 -1.081 -21.468 1.00 83.00 92 ILE A N 1
ATOM 697 C CA . ILE A 1 92 ? 7.125 -0.368 -21.175 1.00 83.00 92 ILE A CA 1
ATOM 698 C C . ILE A 1 92 ? 8.345 -1.137 -21.699 1.00 83.00 92 ILE A C 1
ATOM 700 O O . ILE A 1 92 ? 9.283 -0.518 -22.200 1.00 83.00 92 ILE A O 1
ATOM 704 N N . HIS A 1 93 ? 8.336 -2.474 -21.650 1.00 79.25 93 HIS A N 1
ATOM 705 C CA . HIS A 1 93 ? 9.429 -3.299 -22.171 1.00 79.25 93 HIS A CA 1
ATOM 706 C C . HIS A 1 93 ? 9.677 -3.073 -23.667 1.00 79.25 93 HIS A C 1
ATOM 708 O O . HIS A 1 93 ? 10.826 -3.108 -24.101 1.00 79.25 93 HIS A O 1
ATOM 714 N N . ALA A 1 94 ? 8.626 -2.763 -24.437 1.00 72.94 94 ALA A N 1
ATOM 715 C CA . ALA A 1 94 ? 8.747 -2.405 -25.850 1.00 72.94 94 ALA A CA 1
ATOM 716 C C . ALA 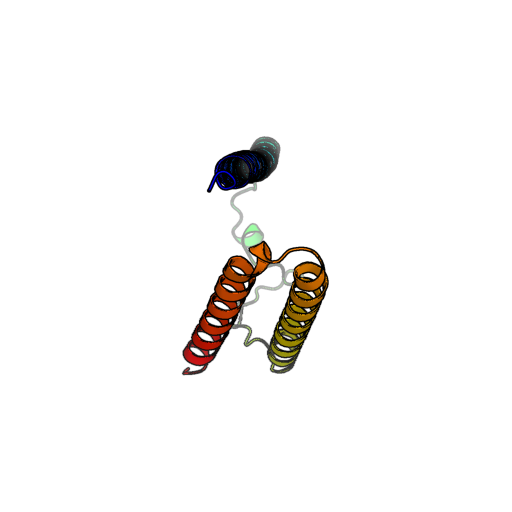A 1 94 ? 9.636 -1.165 -26.090 1.00 72.94 94 ALA A C 1
ATOM 718 O O . ALA A 1 94 ? 10.186 -1.012 -27.179 1.00 72.94 94 ALA A O 1
ATOM 719 N N . PHE A 1 95 ? 9.806 -0.308 -25.078 1.00 73.88 95 PHE A N 1
ATOM 720 C CA . PHE A 1 95 ? 10.607 0.917 -25.147 1.00 73.88 95 PHE A CA 1
ATOM 721 C C . PHE A 1 95 ? 11.873 0.877 -24.273 1.00 73.88 95 PHE A C 1
ATOM 723 O O . PHE A 1 95 ? 12.804 1.639 -24.526 1.00 73.88 95 PHE A O 1
ATOM 730 N N . ALA A 1 96 ? 11.937 0.003 -23.261 1.00 73.25 96 ALA A N 1
ATOM 731 C CA . ALA A 1 96 ? 13.063 -0.099 -22.334 1.00 73.25 96 ALA A CA 1
ATOM 732 C C . ALA A 1 96 ? 13.318 -1.551 -21.879 1.00 73.25 96 ALA A C 1
ATOM 734 O O . ALA A 1 96 ? 12.581 -2.123 -21.072 1.00 73.25 96 ALA A O 1
ATOM 735 N N . THR A 1 97 ? 14.427 -2.138 -22.336 1.00 72.94 97 THR A N 1
ATOM 736 C CA . THR A 1 97 ? 14.833 -3.519 -22.006 1.00 72.94 97 THR A CA 1
ATOM 737 C C . THR A 1 97 ? 15.245 -3.710 -20.543 1.00 72.94 97 THR A C 1
ATOM 739 O O . THR A 1 97 ? 15.166 -4.820 -20.023 1.00 72.94 97 THR A O 1
ATOM 742 N N . GLU A 1 98 ? 15.606 -2.628 -19.850 1.00 76.69 98 GLU A N 1
ATOM 743 C CA . GLU A 1 98 ? 16.053 -2.625 -18.447 1.00 76.69 98 GLU A CA 1
ATOM 744 C C . GLU A 1 98 ? 14.921 -2.886 -17.429 1.00 76.69 98 GLU A C 1
ATOM 746 O O . GLU A 1 98 ? 15.166 -2.967 -16.227 1.00 76.69 98 GLU A O 1
ATOM 751 N N . ILE A 1 99 ? 13.670 -3.029 -17.887 1.00 77.12 99 ILE A N 1
ATOM 752 C CA . ILE A 1 99 ? 12.490 -3.246 -17.031 1.00 77.12 99 ILE A CA 1
ATOM 753 C C . ILE A 1 99 ? 12.366 -4.702 -16.527 1.00 77.12 99 ILE A C 1
ATOM 755 O O . ILE A 1 99 ? 11.638 -4.983 -15.574 1.00 77.12 99 ILE A O 1
ATOM 759 N N . LEU A 1 100 ? 13.085 -5.638 -17.158 1.00 77.00 100 LEU A N 1
ATOM 760 C CA . LEU A 1 100 ? 12.990 -7.081 -16.918 1.00 77.00 100 LEU A CA 1
ATOM 761 C C . LEU A 1 100 ? 13.197 -7.520 -15.445 1.00 77.00 100 LEU A C 1
ATOM 763 O O . LEU A 1 100 ? 12.390 -8.321 -14.964 1.00 77.00 100 LEU A O 1
ATOM 767 N N . PRO A 1 101 ? 14.197 -7.016 -14.685 1.00 78.94 101 PRO A N 1
ATOM 768 C CA . PRO A 1 101 ? 14.357 -7.383 -13.273 1.00 78.94 101 PRO A CA 1
ATOM 769 C C . PRO A 1 101 ? 13.188 -6.921 -12.390 1.00 78.94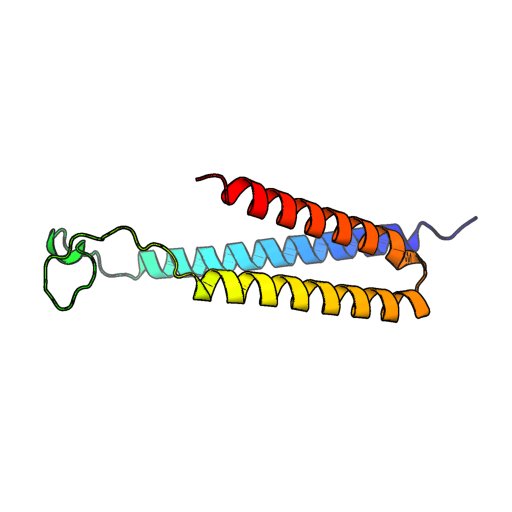 101 PRO A C 1
ATOM 771 O O . PRO A 1 101 ? 12.841 -7.608 -11.429 1.00 78.94 101 PRO A O 1
ATOM 774 N N . TYR A 1 102 ? 12.541 -5.799 -12.721 1.00 79.75 102 TYR A N 1
ATOM 775 C CA . TYR A 1 102 ? 11.384 -5.295 -11.975 1.00 79.75 102 TYR A CA 1
ATOM 776 C C . TYR A 1 102 ? 10.143 -6.164 -12.201 1.00 79.75 102 TYR A C 1
ATOM 778 O O . TYR A 1 102 ? 9.423 -6.461 -11.248 1.00 79.75 102 TYR A O 1
ATOM 786 N N . LEU A 1 103 ? 9.934 -6.643 -13.433 1.00 82.56 103 LEU A N 1
ATOM 787 C CA . LEU A 1 103 ? 8.873 -7.603 -13.744 1.00 82.56 103 LEU A CA 1
ATOM 788 C C . LEU A 1 103 ? 9.076 -8.931 -12.996 1.00 82.56 103 LEU A C 1
ATOM 790 O O . LEU A 1 103 ? 8.122 -9.486 -12.453 1.00 82.56 103 LEU A O 1
ATOM 794 N N . ALA A 1 104 ? 10.317 -9.423 -12.920 1.00 81.94 104 ALA A N 1
ATOM 795 C CA . ALA A 1 104 ? 10.635 -10.631 -12.160 1.00 81.94 104 ALA A CA 1
ATOM 796 C C . ALA A 1 104 ? 10.330 -10.463 -10.661 1.00 81.94 104 ALA A C 1
ATOM 798 O O . ALA A 1 104 ? 9.694 -11.332 -10.065 1.00 81.94 104 ALA A O 1
ATOM 799 N N . LEU A 1 105 ? 10.712 -9.327 -10.064 1.00 84.50 105 LEU A N 1
ATOM 800 C CA . LEU A 1 105 ? 10.385 -9.006 -8.671 1.00 84.50 105 LEU A CA 1
ATOM 801 C C . LEU A 1 105 ? 8.866 -8.967 -8.459 1.00 84.50 105 LEU A C 1
ATOM 803 O O . LEU A 1 105 ? 8.361 -9.561 -7.507 1.00 84.50 105 LEU A O 1
ATOM 807 N N . TYR A 1 106 ? 8.131 -8.328 -9.371 1.00 85.25 106 TYR A N 1
ATOM 808 C CA . TYR A 1 106 ? 6.675 -8.254 -9.309 1.00 85.25 106 TYR A CA 1
ATOM 809 C C . TYR A 1 106 ? 6.016 -9.644 -9.311 1.00 85.25 106 TYR A C 1
ATOM 811 O O . TYR A 1 106 ? 5.187 -9.937 -8.449 1.00 85.25 106 TYR A O 1
ATOM 819 N N . LEU A 1 107 ? 6.430 -10.538 -10.215 1.00 85.94 107 LEU A N 1
ATOM 820 C CA . LEU A 1 107 ? 5.912 -11.910 -10.278 1.00 85.94 107 LEU A CA 1
ATOM 821 C C . LEU A 1 107 ? 6.200 -12.705 -8.996 1.00 85.94 107 LEU A C 1
ATOM 823 O O . LEU A 1 107 ? 5.334 -13.443 -8.524 1.00 85.94 107 LEU A O 1
ATOM 827 N N . VAL A 1 108 ? 7.383 -12.524 -8.396 1.00 88.38 108 VAL A N 1
ATOM 828 C CA . VAL A 1 108 ? 7.725 -13.134 -7.099 1.00 88.38 108 VAL A CA 1
ATOM 829 C C . VAL A 1 108 ? 6.794 -12.627 -5.995 1.00 88.38 108 VAL A C 1
ATOM 831 O O . VAL A 1 108 ? 6.297 -13.426 -5.202 1.00 88.38 108 VAL A O 1
ATOM 834 N N . MET A 1 109 ? 6.499 -11.325 -5.961 1.00 86.88 109 MET A N 1
ATOM 835 C CA . MET A 1 109 ? 5.575 -10.744 -4.981 1.00 86.88 109 MET A CA 1
ATOM 836 C C . MET A 1 109 ? 4.148 -11.278 -5.142 1.00 86.88 109 MET A C 1
ATOM 838 O O . MET A 1 109 ? 3.518 -11.634 -4.146 1.00 86.88 109 MET A O 1
ATOM 842 N N . VAL A 1 110 ? 3.653 -11.397 -6.379 1.00 85.69 110 VAL A N 1
ATOM 843 C CA . VAL A 1 110 ? 2.336 -11.994 -6.659 1.00 85.69 110 VAL A CA 1
ATOM 844 C C . VAL A 1 110 ? 2.296 -13.452 -6.197 1.00 85.69 110 VAL A C 1
ATOM 846 O O . VAL A 1 110 ? 1.344 -13.858 -5.531 1.00 85.69 110 VAL A O 1
ATOM 849 N N . LEU A 1 111 ? 3.344 -14.232 -6.476 1.00 86.31 111 LEU A N 1
ATOM 850 C CA . LEU A 1 111 ? 3.438 -15.620 -6.025 1.00 86.31 111 LEU A CA 1
ATOM 851 C C . LEU A 1 111 ? 3.410 -15.724 -4.492 1.00 86.31 111 LEU A C 1
ATOM 853 O O . LEU A 1 111 ? 2.648 -16.522 -3.946 1.00 86.31 111 LEU A O 1
ATOM 857 N N . LEU A 1 112 ? 4.191 -14.897 -3.791 1.00 88.19 112 LEU A N 1
ATOM 858 C CA . LEU A 1 112 ? 4.203 -14.851 -2.325 1.00 88.19 112 LEU A CA 1
ATOM 859 C C . LEU A 1 112 ? 2.831 -14.473 -1.754 1.00 88.19 112 LEU A C 1
ATOM 861 O O . LEU A 1 112 ? 2.369 -15.108 -0.806 1.00 88.19 112 LEU A O 1
ATOM 865 N N . ALA A 1 113 ? 2.153 -13.486 -2.345 1.00 85.12 113 ALA A N 1
ATOM 866 C CA . ALA A 1 113 ? 0.813 -13.085 -1.930 1.00 85.12 113 ALA A CA 1
ATOM 867 C C . ALA A 1 113 ? -0.195 -14.235 -2.075 1.00 85.12 113 ALA A C 1
ATOM 869 O O . ALA A 1 113 ? -0.972 -14.501 -1.157 1.00 85.12 113 ALA A O 1
ATOM 870 N N . VAL A 1 114 ? -0.146 -14.966 -3.193 1.00 82.81 114 VAL A N 1
ATOM 871 C CA . VAL A 1 114 ? -0.995 -16.143 -3.418 1.00 82.81 114 VAL A CA 1
ATOM 872 C C . VAL A 1 114 ? -0.710 -17.221 -2.369 1.00 82.81 114 VAL A C 1
ATOM 874 O O . VAL A 1 114 ? -1.648 -17.711 -1.742 1.00 82.81 114 VAL A O 1
ATOM 877 N N . LEU A 1 115 ? 0.560 -17.548 -2.106 1.00 86.19 115 LEU A N 1
ATOM 878 C CA . LEU A 1 115 ? 0.933 -18.533 -1.084 1.00 86.19 115 LEU A CA 1
ATOM 879 C C . LEU A 1 115 ? 0.421 -18.148 0.313 1.00 86.19 115 LEU A C 1
ATOM 881 O O . LEU A 1 115 ? -0.141 -18.995 1.007 1.00 86.19 115 LEU A O 1
ATOM 885 N N . LEU A 1 116 ? 0.537 -16.874 0.702 1.00 85.31 116 LEU A N 1
ATOM 886 C CA . LEU A 1 116 ? 0.015 -16.378 1.980 1.00 85.31 116 LEU A CA 1
ATOM 887 C C . LEU A 1 116 ? -1.511 -16.513 2.083 1.00 85.31 116 LEU A C 1
ATOM 889 O O . LEU A 1 116 ? -2.023 -16.934 3.121 1.00 85.31 116 LEU A O 1
ATOM 893 N N . ILE A 1 117 ? -2.246 -16.199 1.010 1.00 78.56 117 ILE A N 1
ATOM 894 C CA . ILE A 1 117 ? -3.710 -16.349 0.973 1.00 78.56 117 ILE A CA 1
ATOM 895 C C . ILE A 1 117 ? -4.114 -17.827 1.079 1.00 78.56 117 ILE A C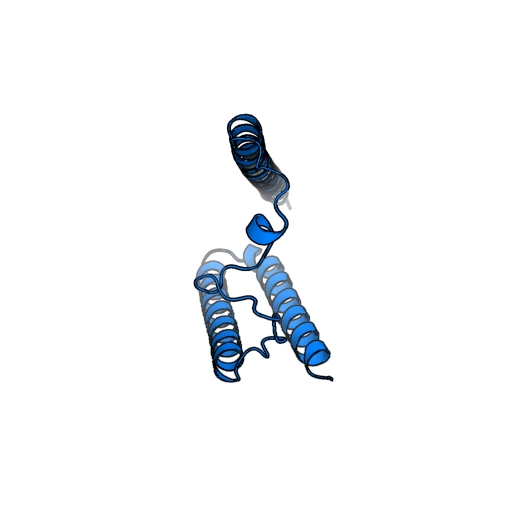 1
ATOM 897 O O . ILE A 1 117 ? -5.079 -18.155 1.773 1.00 78.56 117 ILE A O 1
ATOM 901 N N . PHE A 1 118 ? -3.390 -18.728 0.410 1.00 76.62 118 PHE A N 1
ATOM 902 C CA . PHE A 1 118 ? -3.660 -20.165 0.477 1.00 76.62 118 PHE A CA 1
ATOM 903 C C . PHE A 1 118 ? -3.362 -20.753 1.859 1.00 76.62 118 PHE A C 1
ATOM 905 O O . PHE A 1 118 ? -4.149 -21.567 2.342 1.00 76.62 118 PHE A O 1
ATOM 912 N N . GLU A 1 119 ? -2.291 -20.317 2.523 1.00 81.75 119 GLU A N 1
ATOM 913 C CA . GLU A 1 119 ? -1.992 -20.747 3.892 1.00 81.75 119 GLU A CA 1
ATOM 914 C C . GLU A 1 119 ? -3.067 -20.258 4.877 1.00 81.75 119 GLU A C 1
ATOM 916 O O . GLU A 1 119 ? -3.529 -21.011 5.735 1.00 81.75 119 GLU A O 1
ATOM 921 N N . GLY A 1 120 ? -3.566 -19.031 4.684 1.00 66.00 120 GLY A N 1
ATOM 922 C CA . GLY A 1 120 ? -4.663 -18.460 5.470 1.00 66.00 120 GLY A CA 1
ATOM 923 C C . GLY A 1 120 ? -6.007 -19.194 5.344 1.00 66.00 120 GLY A C 1
ATOM 924 O O . GLY A 1 120 ? -6.880 -18.991 6.186 1.00 66.00 120 GLY A O 1
ATOM 925 N N . ARG A 1 121 ? -6.182 -20.067 4.338 1.00 60.44 121 ARG A N 1
ATOM 926 C CA . ARG A 1 121 ? -7.401 -20.873 4.137 1.00 60.44 121 ARG A CA 1
ATOM 927 C C . ARG A 1 121 ? -7.469 -22.157 4.973 1.00 60.44 121 ARG A C 1
ATOM 929 O O . ARG A 1 121 ? -8.526 -22.778 4.990 1.00 60.44 121 ARG A O 1
ATOM 936 N N . LYS A 1 122 ? -6.392 -22.581 5.646 1.00 54.44 122 LYS A N 1
ATOM 937 C CA . LYS A 1 122 ? -6.347 -23.840 6.425 1.00 54.44 122 LYS A CA 1
ATOM 938 C C . LYS A 1 122 ? -6.995 -23.754 7.826 1.00 54.44 122 LYS A C 1
ATOM 940 O O . LYS A 1 122 ? -6.532 -24.422 8.748 1.00 54.44 122 LYS A O 1
ATOM 945 N N . LYS A 1 123 ? -8.043 -22.950 8.024 1.00 45.28 123 LYS A N 1
ATOM 946 C CA . LYS A 1 123 ? -8.783 -22.880 9.299 1.00 45.28 123 LYS A CA 1
ATOM 947 C C . LYS A 1 123 ? -10.280 -23.023 9.106 1.00 45.28 123 LYS A C 1
ATOM 949 O O . LYS A 1 123 ? -10.812 -22.339 8.208 1.00 45.28 123 LYS A O 1
#

Foldseek 3Di:
DPPDVVVVVVVVVVVVVVVVVVVVVVVVVVVVVVVCVVPDDDDDPDPQVVAPDDPSDRDDPDPDDPDPVVVVVVVVVLVVVLVVVVVVLVVVCVVPVVSVVVVVVVVVVSVVVVVVVVVVPPD

Sequence (123 aa):
MACKTPIILVALAALAELALAFIVVILCSLLIYVIGWLLAPKSGKSEEKKLPYACGERTILRKINPGVNLYKFLIYFAMLDSSVLMVAFAAIHAFATEILPYLALYLVMVLLAVLLIFEGRKK

Secondary structure (DSSP, 8-state):
---SHHHHHHHHHHHHHHHHHHHHHHHHHHHHHHHHHHHS------GGGGSPPSTTS----------HHHHHHHHHHHHHHHHHHHHHHHHHHTT-GGGHHHHHHHHHHHHHHHHHHHHTT--

Radius of gyration: 23.6 Å; chains: 1; bounding box: 59×44×58 Å